Protein AF-A0A7J3XX47-F1 (afdb_monomer_lite)

pLDDT: mean 88.56, std 18.76, range [33.5, 98.5]

Structure (mmCIF, N/CA/C/O backbone):
data_AF-A0A7J3XX47-F1
#
_entry.id   AF-A0A7J3XX47-F1
#
loop_
_atom_site.group_PDB
_atom_site.id
_atom_site.type_symbol
_atom_site.label_atom_id
_atom_site.label_alt_id
_atom_site.label_comp_id
_atom_site.label_asym_id
_atom_site.label_entity_id
_atom_site.label_seq_id
_atom_site.pdbx_PDB_ins_code
_atom_site.Cartn_x
_atom_site.Cartn_y
_atom_site.Cartn_z
_atom_site.occupancy
_atom_site.B_iso_or_equiv
_atom_site.auth_seq_id
_atom_site.auth_comp_id
_atom_site.auth_asym_id
_atom_site.auth_atom_id
_atom_site.pdbx_PDB_model_num
ATOM 1 N N . MET A 1 1 ? -10.362 -10.253 8.847 1.00 93.19 1 MET A N 1
ATOM 2 C CA . MET A 1 1 ? -10.308 -9.880 7.410 1.00 93.19 1 MET A CA 1
ATOM 3 C C . MET A 1 1 ? -8.951 -9.248 7.108 1.00 93.19 1 MET A C 1
ATOM 5 O O . MET A 1 1 ? -8.362 -8.698 8.028 1.00 93.19 1 MET A O 1
ATOM 9 N N . ARG A 1 2 ? -8.445 -9.322 5.872 1.00 97.19 2 ARG A N 1
ATOM 10 C CA . ARG A 1 2 ? -7.240 -8.590 5.445 1.00 97.19 2 ARG A CA 1
ATOM 11 C C . ARG A 1 2 ? -7.587 -7.691 4.264 1.00 97.19 2 ARG A C 1
ATOM 13 O O . ARG A 1 2 ? -8.273 -8.149 3.354 1.00 97.19 2 ARG A O 1
ATOM 20 N N . VAL A 1 3 ? -7.132 -6.444 4.296 1.00 97.69 3 VAL A N 1
ATOM 21 C CA . VAL A 1 3 ? -7.284 -5.486 3.194 1.00 97.69 3 VAL A CA 1
ATOM 22 C C . VAL A 1 3 ? -5.897 -5.192 2.636 1.00 97.69 3 VAL A C 1
ATOM 24 O O . VAL A 1 3 ? -5.066 -4.621 3.335 1.00 97.69 3 VAL A O 1
ATOM 27 N N . SER A 1 4 ? -5.638 -5.609 1.396 1.00 96.44 4 SER A N 1
ATOM 28 C CA . SER A 1 4 ? -4.338 -5.426 0.740 1.00 96.44 4 SER A CA 1
ATOM 29 C C . SER A 1 4 ? -4.371 -4.235 -0.217 1.00 96.44 4 SER A C 1
ATOM 31 O O . SER A 1 4 ? -5.010 -4.286 -1.269 1.00 96.44 4 SER A O 1
ATOM 33 N N . LEU A 1 5 ? -3.649 -3.178 0.131 1.00 98.00 5 LEU A N 1
ATOM 34 C CA . LEU A 1 5 ? -3.467 -1.969 -0.661 1.00 98.00 5 LEU A CA 1
ATOM 35 C C . LEU A 1 5 ? -2.338 -2.152 -1.679 1.00 98.00 5 LEU A C 1
ATOM 37 O O . LEU A 1 5 ? -1.353 -2.850 -1.435 1.00 98.00 5 LEU A O 1
ATOM 41 N N . LYS A 1 6 ? -2.481 -1.526 -2.848 1.00 96.56 6 LYS A N 1
ATOM 42 C CA . LYS A 1 6 ? -1.510 -1.648 -3.953 1.00 96.56 6 LYS A CA 1
ATOM 43 C C . LYS A 1 6 ? -0.911 -0.314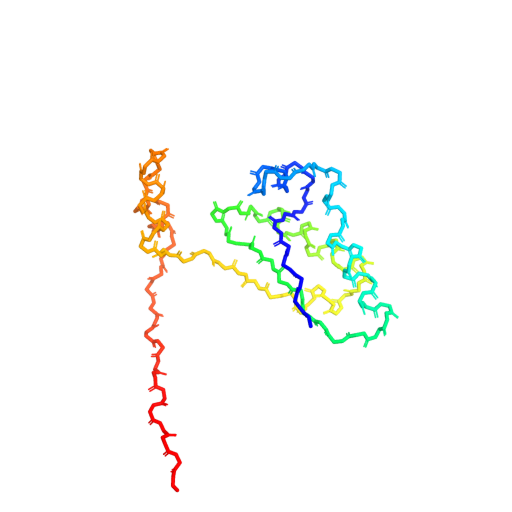 -4.399 1.00 96.56 6 LYS A C 1
ATOM 45 O O . LYS A 1 6 ? 0.028 -0.310 -5.192 1.00 96.56 6 LYS A O 1
ATOM 50 N N . ALA A 1 7 ? -1.453 0.812 -3.944 1.00 97.62 7 ALA A N 1
ATOM 51 C CA . ALA A 1 7 ? -1.040 2.139 -4.385 1.00 97.62 7 ALA A CA 1
ATOM 52 C C . ALA A 1 7 ? -1.516 3.232 -3.425 1.00 97.62 7 ALA A C 1
ATOM 54 O O . ALA A 1 7 ? -2.491 3.026 -2.704 1.00 97.62 7 ALA A O 1
ATOM 55 N N . ALA A 1 8 ? -0.866 4.395 -3.491 1.00 97.38 8 ALA A N 1
ATOM 56 C CA . ALA A 1 8 ? -1.257 5.615 -2.771 1.00 97.38 8 ALA A CA 1
ATOM 57 C C . ALA A 1 8 ? -1.839 6.703 -3.687 1.00 97.38 8 ALA A C 1
ATOM 59 O O . ALA A 1 8 ? -2.029 7.849 -3.278 1.00 97.38 8 ALA A O 1
ATOM 60 N N . THR A 1 9 ? -2.042 6.380 -4.966 1.00 97.50 9 THR A N 1
ATOM 61 C CA . THR A 1 9 ? -2.634 7.292 -5.946 1.00 97.50 9 THR A CA 1
ATOM 62 C C . THR A 1 9 ? -3.562 6.540 -6.895 1.00 97.50 9 THR A C 1
ATOM 64 O O . THR A 1 9 ? -3.297 5.369 -7.193 1.00 97.50 9 THR A O 1
ATOM 67 N N . PRO A 1 10 ? -4.594 7.203 -7.448 1.00 98.25 10 PRO A N 1
ATOM 68 C CA . PRO A 1 10 ? -5.439 6.611 -8.482 1.00 98.25 10 PRO A CA 1
ATOM 69 C C . PRO A 1 10 ? -4.654 6.140 -9.713 1.00 98.25 10 PRO A C 1
ATOM 71 O O . PRO A 1 10 ? -4.937 5.078 -10.267 1.00 98.25 10 PRO A O 1
ATOM 74 N N . GLN A 1 11 ? -3.632 6.897 -10.125 1.00 98.06 11 GLN A N 1
ATOM 75 C CA . GLN A 1 11 ? -2.812 6.588 -11.298 1.00 98.06 11 GLN A CA 1
ATOM 76 C C . GLN A 1 11 ? -1.983 5.324 -11.074 1.00 98.06 11 GLN A C 1
ATOM 78 O O . GLN A 1 11 ? -2.006 4.417 -11.904 1.00 98.06 11 GLN A O 1
ATOM 83 N N . ALA A 1 12 ? -1.291 5.230 -9.936 1.00 97.56 12 ALA A N 1
ATOM 84 C CA . ALA A 1 12 ? -0.495 4.053 -9.617 1.00 97.56 12 ALA A CA 1
ATOM 85 C C . ALA A 1 12 ? -1.379 2.826 -9.327 1.00 97.56 12 ALA A C 1
ATOM 87 O O . ALA A 1 12 ? -1.014 1.706 -9.685 1.00 97.56 12 ALA A O 1
ATOM 88 N N . PHE A 1 13 ? -2.571 3.028 -8.753 1.00 98.00 13 PHE A N 1
ATOM 89 C CA . PHE A 1 13 ? -3.573 1.975 -8.577 1.00 98.00 13 PHE A CA 1
ATOM 90 C C . PHE A 1 13 ? -3.989 1.386 -9.921 1.00 98.00 13 PHE A C 1
ATOM 92 O O . PHE A 1 13 ? -3.885 0.174 -10.118 1.00 98.00 13 PHE A O 1
ATOM 99 N N . SER A 1 14 ? -4.400 2.243 -10.856 1.00 98.12 14 SER A N 1
ATOM 100 C CA . SER A 1 14 ? -4.812 1.812 -12.188 1.00 98.12 14 SER A CA 1
ATOM 101 C C . SER A 1 14 ? -3.661 1.142 -12.940 1.00 98.12 14 SER A C 1
ATOM 103 O O . SER A 1 14 ? -3.827 0.041 -13.460 1.00 98.12 14 SER A O 1
ATOM 105 N N . PHE A 1 15 ? -2.459 1.723 -12.887 1.00 97.19 15 PHE A N 1
ATOM 106 C CA . PHE A 1 15 ? -1.263 1.154 -13.509 1.00 97.19 15 PHE A CA 1
ATOM 107 C C . PHE A 1 15 ? -0.926 -0.254 -12.994 1.00 97.19 15 PHE A C 1
ATOM 109 O O . PHE A 1 15 ? -0.634 -1.146 -13.788 1.00 97.19 15 PHE A O 1
ATOM 116 N N . ARG A 1 16 ? -0.974 -0.481 -11.673 1.00 94.94 16 ARG A N 1
ATOM 117 C CA . ARG A 1 16 ? -0.582 -1.771 -11.075 1.00 94.94 16 ARG A CA 1
ATOM 118 C C . ARG A 1 16 ? -1.663 -2.840 -11.145 1.00 94.94 16 ARG A C 1
ATOM 120 O O . ARG A 1 16 ? -1.337 -4.023 -11.174 1.00 94.94 16 ARG A O 1
ATOM 127 N N . THR A 1 17 ? -2.933 -2.450 -11.113 1.00 95.38 17 THR A N 1
ATOM 128 C CA . THR A 1 17 ? -4.052 -3.402 -11.008 1.00 95.38 17 THR A CA 1
ATOM 129 C C . THR A 1 17 ? -4.797 -3.605 -12.323 1.00 95.38 17 THR A C 1
ATOM 131 O O . THR A 1 17 ? -5.488 -4.608 -12.476 1.00 95.38 17 THR A O 1
ATOM 134 N N . GLY A 1 18 ? -4.683 -2.661 -13.260 1.00 97.00 18 GLY A N 1
ATOM 135 C CA . GLY A 1 18 ? -5.525 -2.590 -14.453 1.00 97.00 18 GLY A CA 1
ATOM 136 C C . GLY A 1 18 ? -6.969 -2.155 -14.171 1.00 97.00 18 GLY A C 1
ATOM 137 O O . GLY A 1 18 ? -7.767 -2.094 -15.102 1.00 97.00 18 GLY A O 1
ATOM 138 N N . ALA A 1 19 ? -7.325 -1.860 -12.916 1.00 97.56 19 ALA A N 1
ATOM 139 C CA . ALA A 1 19 ? -8.649 -1.368 -12.555 1.00 97.56 19 ALA A CA 1
ATOM 140 C C . ALA A 1 19 ? -8.793 0.134 -12.842 1.00 97.56 19 ALA A C 1
ATOM 142 O O . ALA A 1 19 ? -7.810 0.863 -13.011 1.00 97.56 19 ALA A O 1
ATOM 143 N N . SER A 1 20 ? -10.038 0.605 -12.877 1.00 98.19 20 SER A N 1
ATOM 144 C CA . SER A 1 20 ? -10.330 2.016 -13.116 1.00 98.19 20 SER A CA 1
ATOM 145 C C . SER A 1 20 ? -9.896 2.889 -11.927 1.00 98.19 20 SER A C 1
ATOM 147 O O . SER A 1 20 ? -10.107 2.485 -10.777 1.00 98.19 20 SER A O 1
ATOM 149 N N . PRO A 1 21 ? -9.290 4.072 -12.152 1.00 98.12 21 PRO A N 1
ATOM 150 C CA . PRO A 1 21 ? -8.787 4.924 -11.076 1.00 98.12 21 PRO A CA 1
ATOM 151 C C . PRO A 1 21 ? -9.874 5.397 -10.100 1.00 98.12 21 PRO A C 1
ATOM 153 O O . PRO A 1 21 ? -9.545 5.654 -8.945 1.00 98.12 21 PRO A O 1
ATOM 156 N N . GLU A 1 22 ? -11.156 5.469 -10.485 1.00 97.94 22 GLU A N 1
ATOM 157 C CA . GLU A 1 22 ? -12.236 5.829 -9.549 1.00 97.94 22 GLU A CA 1
ATOM 158 C C . GLU A 1 22 ? -12.437 4.808 -8.418 1.00 97.94 22 GLU A C 1
ATOM 160 O O . GLU A 1 22 ? -12.975 5.150 -7.364 1.00 97.94 22 GLU A O 1
ATOM 165 N N . PHE A 1 23 ? -11.973 3.567 -8.596 1.00 97.94 23 PHE A N 1
ATOM 166 C CA . PHE A 1 23 ? -12.060 2.528 -7.569 1.00 97.94 23 PHE A CA 1
ATOM 167 C C . PHE A 1 23 ? -10.940 2.600 -6.530 1.00 97.94 23 PHE A C 1
ATOM 169 O O . PHE A 1 23 ? -10.976 1.856 -5.550 1.00 97.94 23 PHE A O 1
ATOM 176 N N . TYR A 1 24 ? -9.980 3.510 -6.699 1.00 97.94 24 TYR A N 1
ATOM 177 C CA . TYR A 1 24 ? -8.863 3.710 -5.778 1.00 97.94 24 TYR A CA 1
ATOM 178 C C . TYR A 1 24 ? -9.298 3.932 -4.322 1.00 97.94 24 TYR A C 1
ATOM 180 O O . TYR A 1 24 ? -8.680 3.389 -3.410 1.00 97.94 24 TYR A O 1
ATOM 188 N N . GLU A 1 25 ? -10.375 4.689 -4.092 1.00 97.75 25 GLU A N 1
ATOM 189 C CA . GLU A 1 25 ? -10.844 5.006 -2.734 1.00 97.75 25 GLU A CA 1
ATOM 190 C C . GLU A 1 25 ? -11.570 3.837 -2.053 1.00 97.75 25 GLU A C 1
ATOM 192 O O . GLU A 1 25 ? -11.702 3.819 -0.830 1.00 97.75 25 GLU A O 1
ATOM 197 N N . LEU A 1 26 ? -12.050 2.845 -2.813 1.00 97.88 26 LEU A N 1
ATOM 198 C CA . LEU A 1 26 ? -12.828 1.729 -2.265 1.00 97.88 26 LEU A CA 1
ATOM 199 C C . LEU A 1 26 ? -12.098 0.944 -1.165 1.00 97.88 26 LEU A C 1
ATOM 201 O O . LEU A 1 26 ? -12.710 0.723 -0.119 1.00 97.88 26 LEU A O 1
ATOM 205 N N . PRO A 1 27 ? -10.826 0.529 -1.324 1.00 97.50 27 PRO A N 1
ATOM 206 C CA . PRO A 1 27 ? -10.124 -0.162 -0.249 1.00 97.50 27 PRO A CA 1
ATOM 207 C C . PRO A 1 27 ? -9.928 0.703 1.007 1.00 97.50 27 PRO A C 1
ATOM 209 O O . PRO A 1 27 ? -10.014 0.165 2.107 1.00 97.50 27 PRO A O 1
ATOM 212 N N . PHE A 1 28 ? -9.738 2.022 0.887 1.00 98.25 28 PHE A N 1
ATOM 213 C CA . PHE A 1 28 ? -9.632 2.911 2.056 1.00 98.25 28 PHE A CA 1
ATOM 214 C C . PHE A 1 28 ? -10.972 3.062 2.778 1.00 98.25 28 PHE A C 1
ATOM 216 O O . PHE A 1 28 ? -11.027 2.944 4.000 1.00 98.25 28 PHE A O 1
ATOM 223 N N . ARG A 1 29 ? -12.074 3.203 2.032 1.00 98.25 29 ARG A N 1
ATOM 224 C CA . ARG A 1 29 ? -13.430 3.180 2.607 1.00 98.25 29 ARG A CA 1
ATOM 225 C C . ARG A 1 29 ? -13.738 1.851 3.288 1.00 98.25 29 ARG A C 1
ATOM 227 O O . ARG A 1 29 ? -14.364 1.828 4.340 1.00 98.25 29 ARG A O 1
ATOM 234 N N . ALA A 1 30 ? -13.276 0.734 2.726 1.00 98.12 30 ALA A N 1
ATOM 235 C CA . ALA A 1 30 ? -13.416 -0.565 3.375 1.00 98.12 30 ALA A CA 1
ATOM 236 C C . ALA A 1 30 ? -12.689 -0.595 4.730 1.00 98.12 30 ALA A C 1
ATOM 238 O O . ALA A 1 30 ? -13.263 -1.063 5.708 1.00 98.12 30 ALA A O 1
ATOM 239 N N . VAL A 1 31 ? -11.468 -0.053 4.810 1.00 98.38 31 VAL A N 1
ATOM 240 C CA . VAL A 1 31 ? -10.730 0.091 6.078 1.00 98.38 31 VAL A CA 1
ATOM 241 C C . VAL A 1 31 ? -11.501 0.958 7.078 1.00 98.38 31 VAL A C 1
ATOM 243 O O . VAL A 1 31 ? -11.678 0.543 8.219 1.00 98.38 31 VAL A O 1
ATOM 246 N N . GLU A 1 32 ? -12.0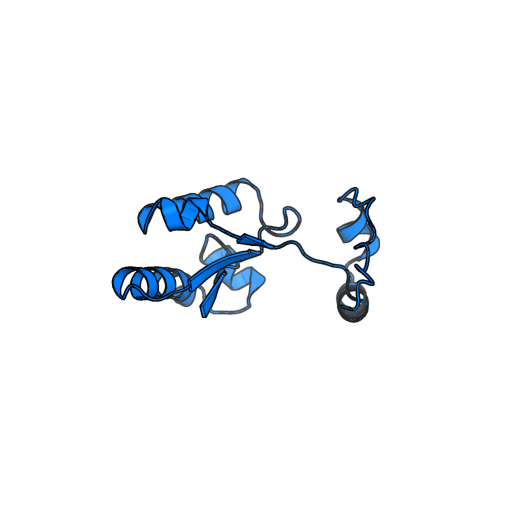20 2.110 6.653 1.00 98.31 32 GLU A N 1
ATOM 247 C CA . GLU A 1 32 ? -12.818 3.013 7.494 1.00 98.31 32 GLU A CA 1
ATOM 248 C C . GLU A 1 32 ? -14.101 2.345 8.026 1.00 98.31 32 GLU A C 1
ATOM 250 O O . GLU A 1 32 ? -14.434 2.446 9.211 1.00 98.31 32 GLU A O 1
ATOM 255 N N . HIS A 1 33 ? -14.812 1.595 7.182 1.00 98.31 33 HIS A N 1
ATOM 256 C CA . HIS A 1 33 ? -16.006 0.853 7.591 1.00 98.31 33 HIS A CA 1
ATOM 257 C C . HIS A 1 33 ? -15.683 -0.297 8.551 1.00 98.31 33 HIS A C 1
ATOM 259 O O . HIS A 1 33 ? -16.390 -0.501 9.538 1.00 98.31 33 HIS A O 1
ATOM 265 N N . LEU A 1 34 ? -14.600 -1.037 8.305 1.00 98.06 34 LEU A N 1
ATOM 266 C CA . LEU A 1 34 ? -14.158 -2.095 9.214 1.00 98.06 34 LEU A CA 1
ATOM 267 C C . LEU A 1 34 ? -13.760 -1.522 10.574 1.00 98.06 34 LEU A C 1
ATOM 269 O O . LEU A 1 34 ? -14.182 -2.056 11.599 1.00 98.06 34 LEU A O 1
ATOM 273 N N . TRP A 1 35 ? -13.025 -0.410 10.574 1.00 97.50 35 TRP A N 1
ATOM 274 C CA . TRP A 1 35 ? -12.634 0.313 11.777 1.00 97.50 35 TRP A CA 1
ATOM 275 C C . TRP A 1 35 ? -13.845 0.790 12.583 1.00 97.50 35 TRP A C 1
ATOM 277 O O . TRP A 1 35 ? -13.993 0.422 13.746 1.00 97.50 35 TRP A O 1
ATOM 287 N N . SER A 1 36 ? -14.759 1.527 11.948 1.00 97.44 36 SER A N 1
ATOM 288 C CA . SER A 1 36 ? -15.963 2.060 12.606 1.00 97.44 36 SER A CA 1
ATOM 289 C C . SER A 1 36 ? -16.918 0.974 13.112 1.00 97.44 36 SER A C 1
ATOM 291 O O . SER A 1 36 ? -17.604 1.179 14.110 1.00 97.44 36 SER A O 1
ATOM 293 N N . SER A 1 37 ? -16.939 -0.200 12.476 1.00 97.69 37 SER A N 1
ATOM 294 C CA . SER A 1 37 ? -17.731 -1.350 12.935 1.00 97.69 37 SER A CA 1
ATOM 295 C C . SER A 1 37 ? -17.121 -2.109 14.124 1.00 97.69 37 SER A C 1
ATOM 297 O O . SER A 1 37 ? -17.773 -2.998 14.672 1.00 97.69 37 SER A O 1
ATOM 299 N N . GLY A 1 38 ? -15.875 -1.809 14.513 1.00 96.62 38 GLY A N 1
ATOM 300 C CA . GLY A 1 38 ? -15.144 -2.564 15.536 1.00 96.62 38 GLY A CA 1
ATOM 301 C C . GLY A 1 38 ? -14.750 -3.980 15.095 1.00 96.62 38 GLY A C 1
ATOM 302 O O . GLY A 1 38 ? -14.461 -4.839 15.931 1.00 96.62 38 GLY A O 1
ATOM 303 N N . ALA A 1 39 ? -14.759 -4.259 13.788 1.00 97.06 39 ALA A N 1
ATOM 304 C CA . ALA A 1 39 ? -14.394 -5.564 13.256 1.00 97.06 39 ALA A CA 1
ATOM 305 C C . ALA A 1 39 ? -12.896 -5.848 13.439 1.00 97.06 39 ALA A C 1
ATOM 307 O O . ALA A 1 39 ? -12.056 -4.951 13.446 1.00 97.06 39 ALA A O 1
ATOM 308 N N . ARG A 1 40 ? -12.528 -7.133 13.505 1.00 96.56 40 ARG A N 1
ATOM 309 C CA . ARG A 1 40 ? -11.119 -7.547 13.497 1.00 96.56 40 ARG A CA 1
ATOM 310 C C . ARG A 1 40 ? -10.582 -7.632 12.068 1.00 96.56 40 ARG A C 1
ATOM 312 O O . ARG A 1 40 ? -10.972 -8.511 11.283 1.00 96.56 40 ARG A O 1
ATOM 319 N N . PHE A 1 41 ? -9.623 -6.773 11.744 1.00 97.75 41 PHE A N 1
ATOM 320 C CA . PHE A 1 41 ? -8.965 -6.757 10.442 1.00 97.75 41 PHE A CA 1
ATOM 321 C C . PHE A 1 41 ? -7.485 -6.378 10.533 1.00 97.75 41 PHE A C 1
ATOM 323 O O . PHE A 1 41 ? -7.009 -5.943 11.576 1.00 97.75 41 PHE A O 1
ATOM 330 N N . HIS A 1 42 ? -6.778 -6.577 9.423 1.00 97.06 42 HIS A N 1
ATOM 331 C CA . HIS A 1 42 ? -5.404 -6.136 9.218 1.00 97.06 42 HIS A CA 1
ATOM 332 C C . HIS A 1 42 ? -5.293 -5.456 7.855 1.00 97.06 42 HIS A C 1
ATOM 334 O O . HIS A 1 42 ? -5.922 -5.900 6.886 1.00 97.06 42 HIS A O 1
ATOM 340 N N . VAL A 1 43 ? -4.502 -4.390 7.783 1.00 98.44 43 VAL A N 1
ATOM 341 C CA . VAL A 1 43 ? -4.178 -3.708 6.528 1.00 98.44 43 VAL A CA 1
ATOM 342 C C . VAL A 1 43 ? -2.777 -4.123 6.119 1.00 98.44 43 VAL A C 1
ATOM 344 O O . VAL A 1 43 ? -1.859 -4.084 6.934 1.00 98.44 43 VAL A O 1
ATOM 347 N N . ALA A 1 44 ? -2.628 -4.518 4.862 1.00 98.31 44 ALA A N 1
ATOM 348 C CA . ALA A 1 44 ? -1.342 -4.811 4.256 1.00 98.31 44 ALA A CA 1
ATOM 349 C C . ALA A 1 44 ? -1.134 -3.937 3.020 1.00 98.31 44 ALA A C 1
ATOM 351 O O . ALA A 1 44 ? -2.109 -3.537 2.384 1.00 98.31 44 ALA A O 1
ATOM 352 N N . ALA A 1 45 ? 0.110 -3.673 2.639 1.00 97.88 45 ALA A N 1
ATOM 353 C CA . ALA A 1 45 ? 0.432 -2.980 1.399 1.00 97.88 45 ALA A CA 1
ATOM 354 C C . ALA A 1 45 ? 1.541 -3.700 0.634 1.00 97.88 45 ALA A C 1
ATOM 356 O O . ALA A 1 45 ? 2.551 -4.083 1.212 1.00 97.88 45 ALA A O 1
ATOM 357 N N . MET A 1 46 ? 1.378 -3.823 -0.686 1.00 95.56 46 MET A N 1
ATOM 358 C CA . MET A 1 46 ? 2.498 -4.153 -1.571 1.00 95.56 46 MET A CA 1
ATOM 359 C C . MET A 1 46 ? 3.383 -2.918 -1.720 1.00 95.56 46 MET A C 1
ATOM 361 O O . MET A 1 46 ? 3.132 -2.081 -2.587 1.00 95.56 46 MET A O 1
ATOM 365 N N . SER A 1 47 ? 4.383 -2.802 -0.856 1.00 95.88 47 SER A N 1
ATOM 366 C CA . SER A 1 47 ? 5.258 -1.634 -0.719 1.00 95.88 47 SER A CA 1
ATOM 367 C C . SER A 1 47 ? 6.713 -1.936 -1.065 1.00 95.88 47 SER A C 1
ATOM 369 O O . SER A 1 47 ? 7.622 -1.181 -0.719 1.00 95.88 47 SER A O 1
ATOM 371 N N . ASP A 1 48 ? 6.926 -3.030 -1.795 1.00 95.19 48 ASP A N 1
ATOM 372 C CA . ASP A 1 48 ? 8.205 -3.363 -2.397 1.00 95.19 48 ASP A CA 1
ATOM 373 C C . ASP A 1 48 ? 8.824 -2.137 -3.097 1.00 95.19 48 ASP A C 1
ATOM 375 O O . ASP A 1 48 ? 8.212 -1.608 -4.034 1.00 95.19 48 ASP A O 1
ATOM 379 N N . PRO A 1 49 ? 10.036 -1.695 -2.714 1.00 94.19 49 PRO A N 1
ATOM 380 C CA . PRO A 1 49 ? 10.643 -0.477 -3.251 1.00 94.19 49 PRO A CA 1
ATOM 381 C C . PRO A 1 49 ? 10.941 -0.553 -4.755 1.00 94.19 49 PRO A C 1
ATOM 383 O O . PRO A 1 49 ? 11.144 0.475 -5.397 1.00 94.19 49 PRO A O 1
ATOM 386 N N . ARG A 1 50 ? 10.946 -1.757 -5.348 1.00 91.69 50 ARG A N 1
ATOM 387 C CA . ARG A 1 50 ? 11.082 -1.952 -6.803 1.00 91.69 50 ARG A CA 1
ATOM 388 C C . ARG A 1 50 ? 9.798 -1.618 -7.567 1.00 91.69 50 ARG A C 1
ATOM 390 O O . ARG A 1 50 ? 9.829 -1.508 -8.789 1.00 91.69 50 ARG A O 1
ATOM 397 N N . ILE A 1 51 ? 8.670 -1.508 -6.865 1.00 92.75 51 ILE A N 1
ATOM 398 C CA . ILE A 1 51 ? 7.326 -1.323 -7.432 1.00 92.75 51 ILE A CA 1
ATOM 399 C C . ILE A 1 51 ? 6.678 -0.038 -6.909 1.00 92.75 51 ILE A C 1
ATOM 401 O O . ILE A 1 51 ? 5.987 0.651 -7.665 1.00 92.75 51 ILE A O 1
ATOM 405 N N . MET A 1 52 ? 6.876 0.274 -5.629 1.00 95.75 52 MET A N 1
ATOM 406 C CA . MET A 1 52 ? 6.332 1.433 -4.932 1.00 95.75 52 MET A CA 1
ATOM 407 C C . MET A 1 52 ? 7.480 2.337 -4.462 1.00 95.75 52 MET A C 1
ATOM 409 O O . MET A 1 52 ? 8.209 1.965 -3.543 1.00 95.75 52 MET A O 1
ATOM 413 N N . PRO A 1 53 ? 7.648 3.528 -5.062 1.00 95.62 53 PRO A N 1
ATOM 414 C CA . PRO A 1 53 ? 8.618 4.508 -4.590 1.00 95.62 53 PRO A CA 1
ATOM 415 C C . PRO A 1 53 ? 8.371 4.907 -3.132 1.00 95.62 53 PRO A C 1
ATOM 417 O O . PRO A 1 53 ? 7.235 4.882 -2.649 1.00 95.62 53 PRO A O 1
ATOM 420 N N . ARG A 1 54 ? 9.435 5.328 -2.442 1.00 96.56 54 ARG A N 1
ATOM 421 C CA . ARG A 1 54 ? 9.397 5.704 -1.022 1.00 96.56 54 ARG A CA 1
ATOM 422 C C . ARG A 1 54 ? 8.342 6.773 -0.739 1.00 96.56 54 ARG A C 1
ATOM 424 O O . ARG A 1 54 ? 7.589 6.640 0.218 1.00 96.56 54 ARG A O 1
ATOM 431 N N . GLU A 1 55 ? 8.257 7.785 -1.591 1.00 97.94 55 GLU A N 1
ATOM 432 C CA . GLU A 1 55 ? 7.326 8.907 -1.458 1.00 97.94 55 GLU A CA 1
ATOM 433 C C . GLU A 1 55 ? 5.874 8.439 -1.606 1.00 97.94 55 GLU A C 1
ATOM 435 O O . GLU A 1 55 ? 4.973 8.933 -0.934 1.00 97.94 55 GLU A O 1
ATOM 440 N N . GLU A 1 56 ? 5.625 7.452 -2.471 1.00 98.19 56 GLU A N 1
ATOM 441 C CA . GLU A 1 56 ? 4.295 6.862 -2.595 1.00 98.19 56 GLU A CA 1
ATOM 442 C C . GLU A 1 56 ? 3.936 6.046 -1.350 1.00 98.19 56 GLU A C 1
ATOM 444 O O . GLU A 1 56 ? 2.822 6.164 -0.841 1.00 98.19 56 GLU A O 1
ATOM 449 N N . ARG A 1 57 ? 4.882 5.264 -0.820 1.00 98.12 57 ARG A N 1
ATOM 450 C CA . ARG A 1 57 ? 4.691 4.526 0.433 1.00 98.12 57 ARG A CA 1
ATOM 451 C C . ARG A 1 57 ? 4.369 5.469 1.597 1.00 98.12 57 ARG A C 1
ATOM 453 O O . ARG A 1 57 ? 3.473 5.177 2.382 1.00 98.12 57 ARG A O 1
ATOM 460 N N . GLU A 1 58 ? 5.067 6.597 1.706 1.00 98.25 58 GLU A N 1
ATOM 461 C CA . GLU A 1 58 ? 4.805 7.609 2.740 1.00 98.25 58 GLU A CA 1
ATOM 462 C C . GLU A 1 58 ? 3.382 8.158 2.643 1.00 98.25 58 GLU A C 1
ATOM 464 O O . GLU A 1 58 ? 2.653 8.134 3.632 1.00 98.25 58 GLU A O 1
ATOM 469 N N . ARG A 1 59 ? 2.932 8.509 1.435 1.00 98.31 59 ARG A N 1
ATOM 470 C CA . ARG A 1 59 ? 1.552 8.959 1.199 1.00 98.31 59 ARG A CA 1
ATOM 471 C C . ARG A 1 59 ? 0.504 7.906 1.556 1.00 98.31 59 ARG A C 1
ATOM 473 O O . ARG A 1 59 ? -0.577 8.254 2.024 1.00 98.31 59 ARG A O 1
ATOM 480 N N . LEU A 1 60 ? 0.796 6.622 1.337 1.00 98.31 60 LEU A N 1
ATOM 481 C CA . LEU A 1 60 ? -0.102 5.531 1.733 1.00 98.31 60 LEU A CA 1
ATOM 482 C C . LEU A 1 60 ? -0.266 5.483 3.255 1.00 98.31 60 LEU A C 1
ATOM 484 O O . LEU A 1 60 ? -1.382 5.343 3.752 1.00 98.31 60 LEU A O 1
ATOM 488 N N . ILE A 1 61 ? 0.842 5.612 3.988 1.00 98.50 61 ILE A N 1
ATOM 489 C CA . ILE A 1 61 ? 0.852 5.614 5.455 1.00 98.50 61 ILE A CA 1
ATOM 490 C C . ILE A 1 61 ? 0.130 6.853 5.993 1.00 98.50 61 ILE A C 1
ATOM 492 O O . ILE A 1 61 ? -0.680 6.727 6.909 1.00 98.50 61 ILE A O 1
ATOM 496 N N . GLU A 1 62 ? 0.366 8.026 5.403 1.00 98.50 62 GLU A N 1
ATOM 497 C CA . GLU A 1 62 ? -0.348 9.266 5.736 1.00 98.50 62 GLU A CA 1
ATOM 498 C C . GL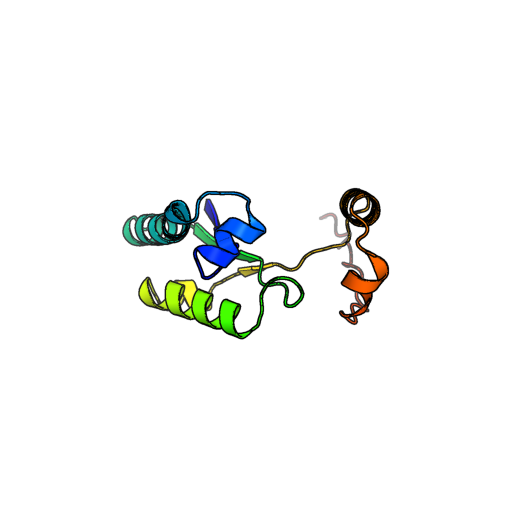U A 1 62 ? -1.859 9.105 5.537 1.00 98.50 62 GLU A C 1
ATOM 500 O O . GLU A 1 62 ? -2.632 9.384 6.452 1.00 98.50 62 GLU A O 1
ATOM 505 N N . ARG A 1 63 ? -2.285 8.543 4.399 1.00 98.12 63 ARG A N 1
ATOM 506 C CA . ARG A 1 63 ? -3.703 8.286 4.115 1.00 98.12 63 ARG A CA 1
ATOM 507 C C . ARG A 1 63 ? -4.344 7.329 5.122 1.00 98.12 63 ARG A C 1
ATOM 509 O O . ARG A 1 63 ? -5.503 7.505 5.482 1.00 98.12 63 ARG A O 1
ATOM 516 N N . LEU A 1 64 ? -3.615 6.319 5.599 1.00 98.50 64 LEU A N 1
ATOM 517 C CA . LEU A 1 64 ? -4.100 5.444 6.672 1.00 98.50 64 LEU A CA 1
ATOM 518 C C . LEU A 1 64 ? -4.177 6.169 8.019 1.00 98.50 64 LEU A C 1
ATOM 520 O O . LEU A 1 64 ? -5.104 5.922 8.788 1.00 98.50 64 LEU A O 1
ATOM 524 N N . ALA A 1 65 ? -3.234 7.070 8.298 1.00 98.38 65 ALA A N 1
ATOM 525 C CA . ALA A 1 65 ? -3.202 7.842 9.536 1.00 98.38 65 ALA A CA 1
ATOM 526 C C . ALA A 1 65 ? -4.358 8.851 9.632 1.00 98.38 65 ALA A C 1
ATOM 528 O O . ALA A 1 65 ? -4.763 9.188 10.745 1.00 98.38 65 ALA A O 1
ATOM 529 N N . GLU A 1 66 ? -4.904 9.292 8.493 1.00 98.19 66 GLU A N 1
ATOM 530 C CA . GLU A 1 66 ? -6.149 10.070 8.425 1.00 98.19 66 GLU A CA 1
ATOM 531 C C . GLU A 1 66 ? -7.372 9.273 8.906 1.00 98.19 66 GLU A C 1
ATOM 533 O O . GLU A 1 66 ? -8.296 9.870 9.452 1.00 98.19 66 GLU A O 1
ATOM 538 N N . ILE A 1 67 ? -7.381 7.945 8.726 1.00 97.56 67 ILE A N 1
ATOM 539 C CA . ILE A 1 67 ? -8.445 7.068 9.242 1.00 97.56 67 ILE A CA 1
ATOM 540 C C . ILE A 1 67 ? -8.231 6.850 10.742 1.00 97.56 67 ILE A C 1
ATOM 542 O O . ILE A 1 67 ? -9.100 7.171 11.549 1.00 97.56 67 ILE A O 1
ATOM 546 N N . ASP A 1 68 ? -7.071 6.301 11.110 1.00 98.19 68 ASP A N 1
ATOM 547 C CA . ASP A 1 68 ? -6.621 6.190 12.495 1.00 98.19 68 ASP A CA 1
ATOM 548 C C . ASP A 1 68 ? -5.112 5.895 12.553 1.00 98.19 68 ASP A C 1
ATOM 550 O O . ASP A 1 68 ? -4.576 5.066 11.809 1.00 98.19 68 ASP A O 1
ATOM 554 N N . ARG A 1 69 ? -4.402 6.536 13.487 1.00 98.00 69 ARG A N 1
ATOM 555 C CA . ARG A 1 69 ? -2.945 6.370 13.637 1.00 98.00 69 ARG A CA 1
ATOM 556 C C . ARG A 1 69 ? -2.531 4.938 13.985 1.00 98.00 69 ARG A C 1
ATOM 558 O O . ARG A 1 69 ? -1.446 4.523 13.583 1.00 98.00 69 ARG A O 1
ATOM 565 N N . SER A 1 70 ? -3.369 4.184 14.698 1.00 97.31 70 SER A N 1
ATOM 566 C CA . SER A 1 70 ? -3.093 2.786 15.049 1.00 97.31 70 SER A CA 1
ATOM 567 C C . SER A 1 70 ? -3.157 1.853 13.837 1.00 97.31 70 SER A C 1
ATOM 569 O O . SER A 1 70 ? -2.405 0.877 13.771 1.00 97.31 70 SER A O 1
ATOM 571 N N . ILE A 1 71 ? -3.990 2.174 12.840 1.00 97.94 71 ILE A N 1
ATOM 572 C CA . ILE A 1 71 ? -4.044 1.444 11.567 1.00 97.94 71 ILE A CA 1
ATOM 573 C C . ILE A 1 71 ? -2.745 1.679 10.795 1.00 97.94 71 ILE A C 1
ATOM 575 O O . ILE A 1 71 ? -2.106 0.723 10.365 1.00 97.94 71 ILE A O 1
ATOM 579 N N . ALA A 1 72 ? -2.312 2.937 10.676 1.00 98.00 72 ALA A N 1
ATOM 580 C CA . ALA A 1 72 ? -1.057 3.276 10.006 1.00 98.00 72 ALA A CA 1
ATOM 581 C C . ALA A 1 72 ? 0.159 2.612 10.674 1.00 98.00 72 ALA A C 1
ATOM 583 O O . ALA A 1 72 ? 1.022 2.067 9.989 1.00 98.00 72 ALA A O 1
ATOM 584 N N . SER A 1 73 ? 0.212 2.602 12.010 1.00 97.25 73 SER A N 1
ATOM 585 C CA . SER A 1 73 ? 1.321 1.994 12.758 1.00 97.25 73 SER A CA 1
ATOM 586 C C . SER A 1 73 ? 1.340 0.465 12.717 1.00 97.25 73 SER A C 1
ATOM 588 O O . SER A 1 73 ? 2.354 -0.135 13.059 1.00 97.25 73 SER A O 1
ATOM 590 N N . SER A 1 74 ? 0.222 -0.169 12.353 1.00 96.56 74 SER A N 1
ATOM 591 C CA . SER A 1 74 ? 0.086 -1.628 12.259 1.00 96.56 74 SER A CA 1
ATOM 592 C C . SER A 1 74 ? 0.070 -2.143 10.817 1.00 96.56 74 SER A C 1
ATOM 594 O O . SER A 1 74 ? -0.237 -3.316 10.598 1.00 96.56 74 SER A O 1
ATOM 596 N N . LEU A 1 75 ? 0.411 -1.287 9.845 1.00 98.25 75 LEU A N 1
ATOM 597 C CA . LEU A 1 75 ? 0.497 -1.654 8.436 1.00 98.25 75 LEU A CA 1
ATOM 598 C C . LEU A 1 75 ? 1.493 -2.804 8.230 1.00 98.25 75 LEU A C 1
ATOM 600 O O . LEU A 1 75 ?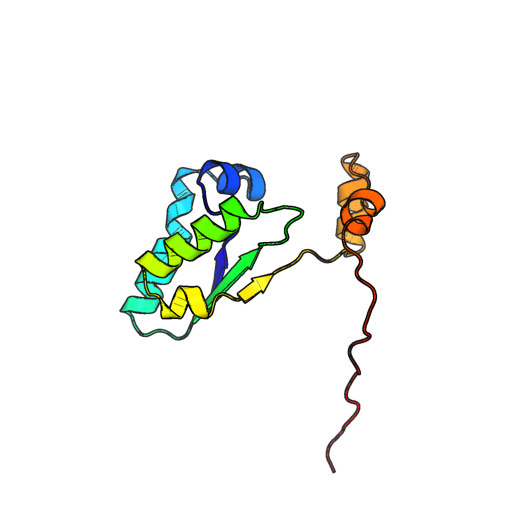 2.673 -2.696 8.557 1.00 98.25 75 LEU A O 1
ATOM 604 N N . GLU A 1 76 ? 1.010 -3.892 7.641 1.00 98.19 76 GLU A N 1
ATOM 605 C CA . GLU A 1 76 ? 1.836 -5.017 7.218 1.00 98.19 76 GLU A CA 1
ATOM 606 C C . GLU A 1 76 ? 2.429 -4.740 5.829 1.00 98.19 76 GLU A C 1
ATOM 608 O O . GLU A 1 76 ? 1.706 -4.446 4.876 1.00 98.19 76 GLU A O 1
ATOM 613 N N . GLU A 1 77 ? 3.746 -4.842 5.689 1.00 96.50 77 GLU A N 1
ATOM 614 C CA . GLU A 1 77 ? 4.429 -4.537 4.430 1.00 96.50 77 GLU A CA 1
ATOM 615 C C . GLU A 1 77 ? 4.792 -5.807 3.667 1.00 96.50 77 GLU A C 1
ATOM 617 O O . GLU A 1 77 ? 5.449 -6.704 4.195 1.00 96.50 77 GLU A O 1
ATOM 622 N N . GLU A 1 78 ? 4.358 -5.877 2.411 1.00 95.19 78 GLU A N 1
ATOM 623 C CA . GLU A 1 78 ? 4.605 -6.999 1.514 1.00 95.19 78 GLU A CA 1
ATOM 624 C C . GLU A 1 78 ? 5.688 -6.647 0.489 1.00 95.19 78 GLU A C 1
ATOM 626 O O . GLU A 1 78 ? 5.665 -5.582 -0.136 1.00 95.19 78 GLU A O 1
ATOM 631 N N . VAL A 1 79 ? 6.581 -7.607 0.249 1.00 93.00 79 VAL A N 1
ATOM 632 C CA . VAL A 1 79 ? 7.563 -7.582 -0.841 1.00 93.00 79 VAL A CA 1
ATOM 633 C C . VAL A 1 79 ? 7.246 -8.666 -1.871 1.00 93.00 79 VAL A C 1
ATOM 635 O O . VAL A 1 79 ? 6.558 -9.644 -1.579 1.00 93.00 79 VAL A O 1
ATOM 638 N N . CYS A 1 80 ? 7.718 -8.489 -3.102 1.00 89.44 80 CYS A N 1
ATOM 639 C CA . CYS A 1 80 ? 7.557 -9.477 -4.162 1.00 89.44 80 CYS A CA 1
ATOM 640 C C . CYS A 1 80 ? 8.644 -10.549 -4.097 1.00 89.44 80 CYS A C 1
ATOM 642 O O . CYS A 1 80 ? 9.836 -10.241 -4.183 1.00 89.44 80 CYS A O 1
ATOM 644 N N . ASP A 1 81 ? 8.217 -11.809 -4.076 1.00 87.44 81 ASP A N 1
ATOM 645 C CA . ASP A 1 81 ? 9.107 -12.960 -4.179 1.00 87.44 81 ASP A CA 1
ATOM 646 C C . ASP A 1 81 ? 9.188 -13.517 -5.614 1.00 87.44 81 ASP A C 1
ATOM 648 O O . ASP A 1 81 ? 8.205 -13.493 -6.371 1.00 87.44 81 ASP A O 1
ATOM 652 N N . PRO A 1 82 ? 10.358 -14.048 -6.013 1.00 89.56 82 PRO A N 1
ATOM 653 C CA . PRO A 1 82 ? 10.580 -14.611 -7.338 1.00 89.56 82 PRO A CA 1
ATOM 654 C C . PRO A 1 82 ? 10.011 -16.036 -7.455 1.00 89.56 82 PRO A C 1
ATOM 656 O O . PRO A 1 82 ? 10.748 -17.019 -7.438 1.00 89.56 82 PRO A O 1
ATOM 659 N N . TYR A 1 83 ? 8.694 -16.170 -7.610 1.00 91.19 83 TYR A N 1
ATOM 660 C CA . TYR A 1 83 ? 8.084 -17.464 -7.946 1.00 91.19 83 TYR A CA 1
ATOM 661 C C . TYR A 1 83 ? 8.409 -17.875 -9.383 1.00 91.19 83 TYR A C 1
ATOM 663 O O . TYR A 1 83 ? 8.350 -17.043 -10.288 1.00 91.19 83 TYR A O 1
ATOM 671 N N . GLU A 1 84 ? 8.664 -19.163 -9.622 1.00 91.88 84 GLU A N 1
ATOM 672 C CA . GLU A 1 84 ? 9.053 -19.698 -10.937 1.00 91.88 84 GLU A CA 1
ATOM 673 C C . GLU A 1 84 ? 8.122 -19.229 -12.068 1.00 91.88 84 GLU A C 1
ATOM 675 O O . GLU A 1 84 ? 8.568 -18.664 -13.067 1.00 91.88 84 GLU A O 1
ATOM 680 N N . THR A 1 85 ? 6.806 -19.332 -11.868 1.00 94.50 85 THR A N 1
ATOM 681 C CA . THR A 1 85 ? 5.808 -18.870 -12.845 1.00 94.50 85 THR A CA 1
ATOM 682 C C . THR A 1 85 ? 5.842 -17.356 -13.073 1.00 94.50 85 THR A C 1
ATOM 684 O O . THR A 1 85 ? 5.538 -16.891 -14.171 1.00 94.50 85 THR A O 1
ATOM 687 N N . THR A 1 86 ? 6.205 -16.567 -12.058 1.00 92.62 86 THR A N 1
ATOM 688 C CA . THR A 1 86 ? 6.380 -15.111 -12.182 1.00 92.62 86 THR A CA 1
ATOM 689 C C . THR A 1 86 ? 7.597 -14.794 -13.042 1.00 92.62 86 THR A C 1
ATOM 691 O O . THR A 1 86 ? 7.487 -13.976 -13.954 1.00 92.62 86 THR A O 1
ATOM 694 N N . LEU A 1 87 ? 8.718 -15.490 -12.826 1.00 94.50 87 LEU A N 1
ATOM 695 C CA . LEU A 1 87 ? 9.938 -15.320 -13.622 1.00 94.50 87 LEU A CA 1
ATOM 696 C C . LEU A 1 87 ? 9.683 -15.620 -15.105 1.00 94.50 87 LEU A C 1
ATOM 698 O O . LEU A 1 87 ? 10.053 -14.821 -15.966 1.00 94.50 87 LEU A O 1
ATOM 702 N N . VAL A 1 88 ? 8.973 -16.715 -15.400 1.00 95.69 88 VAL A N 1
ATOM 703 C CA . VAL A 1 88 ? 8.589 -17.085 -16.774 1.00 95.69 88 VAL A CA 1
ATOM 704 C C . VAL A 1 88 ? 7.721 -16.001 -17.421 1.00 95.69 88 VAL A C 1
ATOM 706 O O . VAL A 1 88 ? 7.976 -15.594 -18.555 1.00 95.69 88 VAL A O 1
ATOM 709 N N . ARG A 1 89 ? 6.717 -15.479 -16.703 1.00 95.38 89 ARG A N 1
ATOM 710 C CA . ARG A 1 89 ? 5.826 -14.422 -17.217 1.00 95.38 89 ARG A CA 1
ATOM 711 C C . ARG A 1 89 ? 6.548 -13.098 -17.449 1.00 95.38 89 ARG A C 1
ATOM 713 O O . ARG A 1 89 ? 6.224 -12.400 -18.405 1.00 95.38 89 ARG A O 1
ATOM 720 N N . MET A 1 90 ? 7.500 -12.747 -16.589 1.00 95.06 90 MET A N 1
ATOM 721 C CA . MET A 1 90 ? 8.336 -11.559 -16.762 1.00 95.06 90 MET A CA 1
ATOM 722 C C . MET A 1 90 ? 9.196 -11.680 -18.025 1.00 95.06 90 MET A C 1
ATOM 724 O O . MET A 1 90 ? 9.117 -10.807 -18.891 1.00 95.06 90 MET A O 1
ATOM 728 N N . ALA A 1 91 ? 9.914 -12.796 -18.184 1.00 95.56 91 ALA A N 1
ATOM 729 C CA . ALA A 1 91 ? 10.746 -13.051 -19.360 1.00 95.56 91 ALA A CA 1
ATOM 730 C C . ALA A 1 91 ? 9.925 -13.047 -20.661 1.00 95.56 91 ALA A C 1
ATOM 732 O O . ALA A 1 91 ? 10.317 -12.416 -21.640 1.00 95.56 91 ALA A O 1
ATOM 733 N N . ALA A 1 92 ? 8.733 -13.655 -20.650 1.00 97.38 92 ALA A N 1
ATOM 734 C CA . ALA A 1 92 ? 7.811 -13.648 -21.788 1.00 97.38 92 ALA A CA 1
ATOM 735 C C . ALA A 1 92 ? 7.327 -12.238 -22.190 1.00 97.38 92 ALA A C 1
ATOM 737 O O . ALA A 1 92 ? 6.853 -12.047 -23.307 1.00 97.38 92 ALA A O 1
ATOM 738 N N . ARG A 1 93 ? 7.444 -11.244 -21.299 1.00 95.50 93 ARG A N 1
ATOM 739 C CA . ARG A 1 93 ? 7.140 -9.828 -21.569 1.00 95.50 93 ARG A CA 1
ATOM 740 C C . ARG A 1 93 ? 8.391 -8.974 -21.800 1.00 95.50 93 ARG A C 1
ATOM 742 O O . ARG A 1 93 ? 8.289 -7.751 -21.796 1.00 95.50 93 ARG A O 1
ATOM 749 N N . GLY A 1 94 ? 9.555 -9.598 -21.988 1.00 96.25 94 GLY A N 1
ATOM 750 C CA . GLY A 1 94 ? 10.824 -8.904 -22.217 1.00 96.25 94 GLY A CA 1
ATOM 751 C C . GLY A 1 94 ? 11.422 -8.250 -20.968 1.00 96.25 94 GLY A C 1
ATOM 752 O O . GLY A 1 94 ? 12.320 -7.423 -21.090 1.00 96.25 94 GLY A O 1
ATOM 753 N N . LEU A 1 95 ? 10.937 -8.596 -19.771 1.00 94.06 95 LEU A N 1
ATOM 754 C CA . LEU A 1 95 ? 11.509 -8.136 -18.507 1.00 94.06 95 LEU A CA 1
ATOM 755 C C . LEU A 1 95 ? 12.537 -9.159 -18.025 1.00 94.06 95 LEU A C 1
ATOM 757 O O . LEU A 1 95 ? 12.189 -10.327 -17.866 1.00 94.06 95 LEU A O 1
ATOM 761 N N . ASP A 1 96 ? 13.771 -8.728 -17.751 1.00 94.00 96 ASP A N 1
ATOM 762 C CA . ASP A 1 96 ? 14.792 -9.587 -17.140 1.00 94.00 96 ASP A CA 1
ATOM 763 C C . ASP A 1 96 ? 14.492 -9.774 -15.638 1.00 94.00 96 ASP A C 1
ATOM 765 O O . ASP A 1 96 ? 14.683 -8.837 -14.848 1.00 94.00 96 ASP A O 1
ATOM 769 N N . PRO A 1 97 ? 14.052 -10.972 -15.203 1.00 92.19 97 PRO A N 1
ATOM 770 C CA . PRO A 1 97 ? 13.752 -11.215 -13.800 1.00 92.19 97 PRO A CA 1
ATOM 771 C C . PRO A 1 97 ? 15.017 -11.172 -12.944 1.00 92.19 97 PRO A C 1
ATOM 773 O O . PRO A 1 97 ? 14.982 -10.698 -11.811 1.00 92.19 97 PRO A O 1
ATOM 776 N N . CYS A 1 98 ? 16.156 -11.616 -13.485 1.00 89.00 98 CYS A N 1
ATOM 777 C CA . CYS A 1 98 ? 17.418 -11.544 -12.768 1.00 89.00 98 CYS A CA 1
ATOM 778 C C . CYS A 1 98 ? 17.769 -10.087 -12.479 1.00 89.00 98 CYS A C 1
ATOM 780 O O . CYS A 1 98 ? 18.103 -9.779 -11.344 1.00 89.00 98 CYS A O 1
ATOM 782 N N . ALA A 1 99 ? 17.673 -9.181 -13.454 1.00 90.62 99 ALA A N 1
ATOM 783 C CA . ALA A 1 99 ? 17.929 -7.758 -13.220 1.00 90.62 99 ALA A CA 1
ATOM 784 C C . ALA A 1 99 ? 16.976 -7.159 -12.172 1.00 90.62 99 ALA A C 1
ATOM 786 O O . ALA A 1 99 ? 17.432 -6.475 -11.256 1.00 90.62 99 ALA A O 1
ATOM 787 N N . PHE A 1 100 ? 15.678 -7.469 -12.259 1.00 90.88 100 PHE A N 1
ATOM 788 C CA . PHE A 1 100 ? 14.669 -6.966 -11.323 1.00 90.88 100 PHE A CA 1
ATOM 789 C C . PHE A 1 100 ? 14.914 -7.433 -9.876 1.00 90.88 100 PHE A C 1
ATOM 791 O O . PHE A 1 100 ? 14.842 -6.636 -8.939 1.00 90.88 100 PHE A O 1
ATOM 798 N N . PHE A 1 101 ? 15.254 -8.711 -9.678 1.00 88.12 101 PHE A N 1
ATOM 799 C CA . PHE A 1 101 ? 15.472 -9.285 -8.346 1.00 88.12 101 PHE A CA 1
ATOM 800 C C . PHE A 1 101 ? 16.923 -9.152 -7.829 1.00 88.12 101 PHE A C 1
ATOM 802 O O . PHE A 1 101 ? 17.141 -9.270 -6.626 1.00 88.12 101 PHE A O 1
ATOM 809 N N . LYS A 1 102 ? 17.920 -8.848 -8.679 1.00 77.00 102 LYS A N 1
ATOM 810 C CA . LYS A 1 102 ? 19.335 -8.644 -8.277 1.00 77.00 102 LYS A CA 1
ATOM 811 C C . LYS A 1 102 ? 19.567 -7.380 -7.446 1.00 77.00 102 LYS A C 1
ATOM 813 O O . LYS A 1 102 ? 20.507 -7.353 -6.657 1.00 77.00 102 LYS A O 1
ATOM 818 N N . ALA A 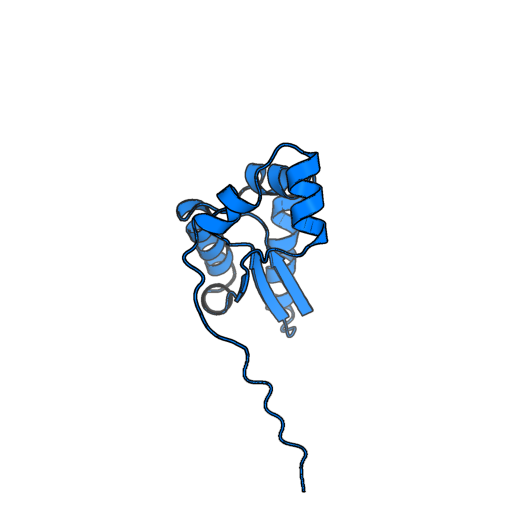1 103 ? 18.747 -6.342 -7.628 1.00 57.62 103 ALA A N 1
ATOM 819 C CA . ALA A 1 103 ? 18.907 -5.055 -6.941 1.00 57.62 103 ALA A CA 1
ATOM 820 C C . ALA A 1 103 ? 18.621 -5.127 -5.428 1.00 57.62 103 ALA A C 1
ATOM 822 O O . ALA A 1 103 ? 19.059 -4.266 -4.670 1.00 57.62 103 ALA A O 1
ATOM 823 N N . SER A 1 104 ? 17.931 -6.173 -4.972 1.00 50.28 104 SER A N 1
ATOM 824 C CA . SER A 1 104 ? 17.791 -6.490 -3.555 1.00 50.28 104 SER A CA 1
ATOM 825 C C . SER A 1 104 ? 18.868 -7.497 -3.170 1.00 50.28 104 SER A C 1
ATOM 827 O O . SER A 1 104 ? 18.805 -8.656 -3.580 1.00 50.28 104 SER A O 1
ATOM 829 N N . ALA A 1 105 ? 19.848 -7.080 -2.370 1.00 45.28 105 ALA A N 1
ATOM 830 C CA . ALA A 1 105 ? 20.730 -7.994 -1.656 1.00 45.28 105 ALA A CA 1
ATOM 831 C C . ALA A 1 105 ? 19.902 -8.838 -0.663 1.00 45.28 105 ALA A C 1
ATOM 833 O O . ALA A 1 105 ? 19.868 -8.564 0.528 1.00 45.28 105 ALA A O 1
ATOM 834 N N . TRP A 1 106 ? 19.206 -9.860 -1.160 1.00 48.66 106 TRP A N 1
ATOM 835 C CA . TRP A 1 106 ? 18.514 -10.862 -0.356 1.00 48.66 106 TRP A CA 1
ATOM 836 C C . TRP A 1 106 ? 19.397 -12.115 -0.258 1.00 48.66 106 TRP A C 1
ATOM 838 O O . TRP A 1 106 ? 19.210 -13.125 -0.931 1.00 48.66 106 TRP A O 1
ATOM 848 N N . ARG A 1 107 ? 20.440 -11.999 0.564 1.00 44.00 107 ARG A N 1
ATOM 849 C CA . ARG A 1 107 ? 21.071 -13.091 1.325 1.00 44.00 107 ARG A CA 1
ATOM 850 C C . ARG A 1 107 ? 20.839 -12.662 2.783 1.00 44.00 107 ARG A C 1
ATOM 852 O O . ARG A 1 107 ? 21.190 -11.535 3.094 1.00 44.00 107 ARG A O 1
ATOM 859 N N . SER A 1 108 ? 20.261 -13.378 3.742 1.00 42.75 108 SER A N 1
ATOM 860 C CA . SER A 1 108 ? 19.964 -14.793 3.986 1.00 42.75 108 SER A CA 1
ATOM 861 C C . SER A 1 108 ? 18.864 -14.801 5.074 1.00 42.75 108 SER A C 1
ATOM 863 O O . SER A 1 108 ? 18.830 -13.887 5.890 1.00 42.75 108 SER A O 1
ATOM 865 N N . ALA A 1 109 ? 17.952 -15.764 5.149 1.00 33.50 109 ALA A N 1
ATOM 866 C CA . ALA A 1 109 ? 18.161 -16.961 5.963 1.00 33.50 109 ALA A CA 1
ATOM 867 C C . ALA A 1 109 ? 17.123 -18.040 5.600 1.00 33.50 109 ALA A C 1
ATOM 869 O O . ALA A 1 109 ? 15.983 -17.701 5.275 1.00 33.50 109 ALA A O 1
ATOM 870 N N . PRO A 1 110 ? 17.480 -19.335 5.676 1.00 42.91 110 PRO A N 1
ATOM 871 C CA . PRO A 1 110 ? 16.488 -20.395 5.611 1.00 42.91 110 PRO A CA 1
ATOM 872 C C . PRO A 1 110 ? 15.538 -20.240 6.799 1.00 42.91 110 PRO A C 1
ATOM 874 O O . PRO A 1 110 ? 15.985 -20.104 7.940 1.00 42.91 110 PRO A O 1
ATOM 877 N N . ALA A 1 111 ? 14.232 -20.287 6.538 1.00 46.34 111 ALA A N 1
ATOM 878 C CA . ALA A 1 111 ? 13.266 -20.580 7.581 1.00 46.34 111 ALA A CA 1
ATOM 879 C C . ALA A 1 111 ? 13.709 -21.898 8.226 1.00 46.34 111 ALA A C 1
ATOM 881 O O . ALA A 1 111 ? 13.667 -22.952 7.588 1.00 46.34 111 ALA A O 1
ATOM 882 N N . GLN A 1 112 ? 14.205 -21.837 9.463 1.00 39.59 112 GLN A N 1
ATOM 883 C CA . GLN A 1 112 ? 14.347 -23.038 10.265 1.00 39.59 112 GLN A CA 1
ATOM 884 C C . GLN A 1 112 ? 12.944 -23.626 10.376 1.00 39.59 112 GLN A C 1
ATOM 886 O O . GLN A 1 112 ? 12.075 -23.079 11.052 1.00 39.59 112 GLN A O 1
ATOM 891 N N . VAL A 1 113 ? 12.714 -24.722 9.659 1.00 41.38 113 VAL A N 1
ATOM 892 C CA . VAL A 1 113 ? 11.593 -25.607 9.931 1.00 41.38 113 VAL A CA 1
ATOM 893 C C . VAL A 1 113 ? 11.822 -26.080 11.357 1.00 41.38 113 VAL A C 1
ATOM 895 O O . VAL A 1 113 ? 12.713 -26.887 11.614 1.00 41.38 113 VAL A O 1
ATOM 898 N N . ALA A 1 114 ? 11.067 -25.518 12.297 1.00 39.00 114 ALA A N 1
ATOM 899 C CA . ALA A 1 114 ? 10.969 -26.048 13.641 1.00 39.00 114 ALA A CA 1
ATOM 900 C C . ALA A 1 114 ? 10.307 -27.429 13.536 1.00 39.00 114 ALA A C 1
ATOM 902 O O . ALA A 1 114 ? 9.092 -27.580 13.649 1.00 39.00 114 ALA A O 1
ATOM 903 N N . SER A 1 115 ? 11.119 -28.450 13.266 1.00 44.94 115 SER A N 1
ATOM 904 C CA . SER A 1 115 ? 10.790 -29.837 13.544 1.00 44.94 115 SER A CA 1
ATOM 905 C C . SER A 1 115 ? 10.736 -29.983 15.062 1.00 44.94 115 SER A C 1
ATOM 907 O O . SER A 1 115 ? 11.753 -30.173 15.724 1.00 44.94 115 SER A O 1
ATOM 909 N N . GLY A 1 116 ? 9.538 -29.827 15.610 1.00 34.69 116 GLY A N 1
ATOM 910 C CA . GLY A 1 116 ? 9.251 -29.991 17.027 1.00 34.69 116 GLY A CA 1
ATOM 911 C C . GLY A 1 116 ? 7.856 -30.562 17.200 1.00 34.69 116 GLY A C 1
ATOM 912 O O . GLY A 1 116 ? 6.942 -29.871 17.642 1.00 34.69 116 GLY A O 1
ATOM 913 N N . VAL A 1 117 ? 7.689 -31.819 16.786 1.00 45.41 117 VAL A N 1
ATOM 914 C CA . VAL A 1 117 ? 6.570 -32.664 17.207 1.00 45.41 117 VAL A CA 1
ATOM 915 C C . VAL A 1 117 ? 6.564 -32.699 18.737 1.00 45.41 117 VAL A C 1
ATOM 917 O O . VAL A 1 117 ? 7.598 -32.930 19.358 1.00 45.41 117 VAL A O 1
ATOM 920 N N . ARG A 1 118 ? 5.395 -32.433 19.325 1.00 38.34 118 ARG A N 1
ATOM 921 C CA . ARG A 1 118 ? 5.140 -32.574 20.761 1.00 38.34 118 ARG A CA 1
ATOM 922 C C . ARG A 1 118 ? 5.280 -34.038 21.185 1.00 38.34 118 ARG A C 1
ATOM 924 O O . ARG A 1 118 ? 4.686 -34.904 20.544 1.00 38.34 118 ARG A O 1
ATOM 931 N N . ALA A 1 119 ? 5.940 -34.257 22.314 1.00 44.47 119 ALA A N 1
ATOM 932 C CA . ALA A 1 119 ? 5.601 -35.272 23.305 1.00 44.47 119 ALA A CA 1
ATOM 933 C C . ALA A 1 119 ? 5.900 -34.677 24.684 1.00 44.47 119 ALA A C 1
ATOM 935 O O . ALA A 1 119 ? 6.969 -34.036 24.808 1.00 44.47 119 ALA A O 1
#

Secondary structure (DSSP, 8-state):
-EEEE--SSHHHHHHHH-S-GGGGHHHHHHHHHHHHTT---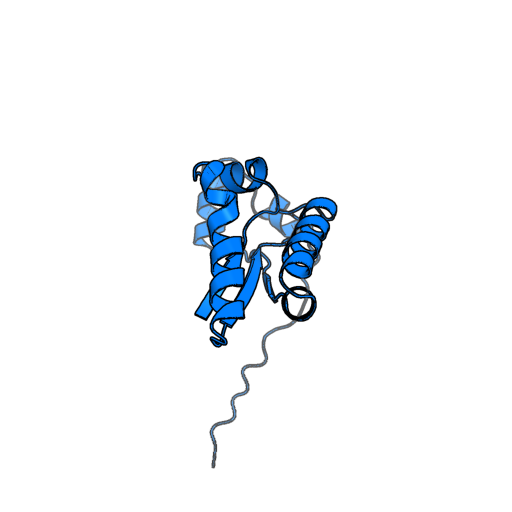EEEEE--TTTS-HHHHHHHHHHHHHH-HHHHHTPEEE-----HHHHHHHHHTT--HHHHHHTS---------------

Radius of gyration: 17.42 Å; chains: 1; bounding box: 39×45×46 Å

Foldseek 3Di:
DEQEAEWLALVLCCVVPVDHSVCNCVSVVVVLVCVVVVHDYAYEYACACLRHPPVGVVSVLVSLVVSPNVNSVRYHYDYDDDDVVNCVVCVVVVHHVCVSVVVDPDDDDPPPPPPDDDD

Sequence (119 aa):
MRVSLKAATPQAFSFRTGASPEFYELPFRAVEHLWSSGARFHVAAMSDPRIMPREERERLIERLAEIDRSIASSLEEEVCDPYETTLVRMAARGLDPCAFFKASAWRSAPAQVASGVRA